Protein AF-A0A959KY93-F1 (afdb_monomer_lite)

Structure (mmCIF, N/CA/C/O backbone):
data_AF-A0A959KY93-F1
#
_entry.id   AF-A0A959KY93-F1
#
loop_
_atom_site.group_PDB
_atom_site.id
_atom_site.type_symbol
_atom_site.label_atom_id
_atom_site.label_alt_id
_atom_site.label_comp_id
_atom_site.label_asym_id
_atom_site.label_entity_id
_atom_site.label_seq_id
_atom_site.pdbx_PDB_ins_code
_atom_site.Cartn_x
_atom_site.Cartn_y
_atom_site.Cartn_z
_atom_site.occupancy
_atom_site.B_iso_or_equiv
_atom_site.auth_seq_id
_atom_site.auth_comp_id
_atom_site.auth_asym_id
_atom_site.auth_atom_id
_atom_site.pdbx_PDB_model_num
ATOM 1 N N . MET A 1 1 ? 21.018 -18.785 24.102 1.00 38.94 1 MET A N 1
ATOM 2 C CA . MET A 1 1 ? 20.404 -17.543 24.621 1.00 38.94 1 MET A CA 1
ATOM 3 C C . MET A 1 1 ? 19.655 -16.888 23.472 1.00 38.94 1 MET A C 1
ATOM 5 O O . MET A 1 1 ? 20.291 -16.558 22.482 1.00 38.94 1 MET A O 1
ATOM 9 N N . LYS A 1 2 ? 18.321 -16.820 23.525 1.00 37.44 2 LYS A N 1
ATOM 10 C CA . LYS A 1 2 ? 17.488 -16.250 22.452 1.00 37.44 2 LYS A CA 1
ATOM 11 C C . LYS A 1 2 ? 16.957 -14.898 22.952 1.00 37.44 2 LYS A C 1
ATOM 13 O O . LYS A 1 2 ? 16.373 -14.890 24.034 1.00 37.44 2 LYS A O 1
ATOM 18 N N . PRO A 1 3 ? 17.209 -13.777 22.256 1.00 38.47 3 PRO A N 1
ATOM 19 C CA . PRO A 1 3 ? 16.783 -12.465 22.727 1.00 38.47 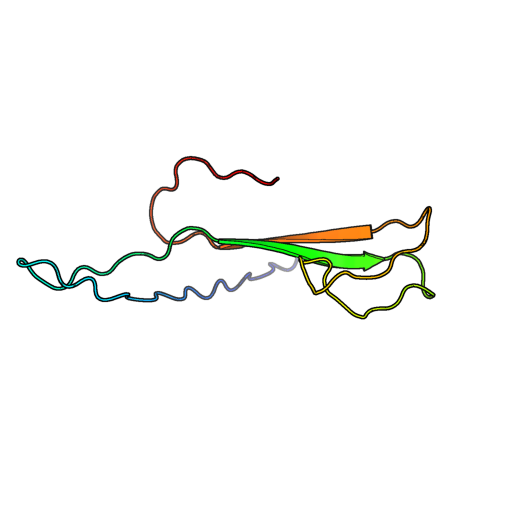3 PRO A CA 1
ATOM 20 C C . PRO A 1 3 ? 15.263 -12.341 22.623 1.00 38.47 3 PRO A C 1
ATOM 22 O O . PRO A 1 3 ? 14.665 -12.727 21.617 1.00 38.47 3 PRO A O 1
ATOM 25 N N . ILE A 1 4 ? 14.652 -11.817 23.683 1.00 44.59 4 ILE A N 1
ATOM 26 C CA . ILE A 1 4 ? 13.244 -11.442 23.703 1.00 44.59 4 ILE A CA 1
ATOM 27 C C . ILE A 1 4 ? 13.144 -10.031 23.113 1.00 44.59 4 ILE A C 1
ATOM 29 O O . ILE A 1 4 ? 13.784 -9.102 23.602 1.00 44.59 4 ILE A O 1
ATOM 33 N N . PHE A 1 5 ? 12.429 -9.881 22.000 1.00 33.81 5 PHE A N 1
ATOM 34 C CA . PHE A 1 5 ? 12.139 -8.569 21.427 1.00 33.81 5 PHE A CA 1
ATOM 35 C C . PHE A 1 5 ? 10.969 -7.970 22.205 1.00 33.81 5 PHE A C 1
ATOM 37 O O . PHE A 1 5 ? 9.875 -8.532 22.213 1.00 33.81 5 PHE A O 1
ATOM 44 N N . LEU A 1 6 ? 11.211 -6.852 22.887 1.00 30.62 6 LEU A N 1
ATOM 45 C CA . LEU A 1 6 ? 10.166 -6.103 23.570 1.00 30.62 6 LEU A CA 1
ATOM 46 C C . LEU A 1 6 ? 9.511 -5.170 22.545 1.00 30.62 6 LEU A C 1
ATOM 48 O O . LEU A 1 6 ? 10.109 -4.174 22.145 1.00 30.62 6 LEU A O 1
ATOM 52 N N . LEU A 1 7 ? 8.308 -5.518 22.083 1.00 31.22 7 LEU A N 1
ATOM 53 C CA . LEU A 1 7 ? 7.487 -4.621 21.271 1.00 31.22 7 LEU A CA 1
ATOM 54 C C . LEU A 1 7 ? 6.776 -3.647 22.218 1.00 31.22 7 LEU A C 1
ATOM 56 O O . LEU A 1 7 ? 5.817 -4.011 22.898 1.00 31.22 7 LEU A O 1
ATOM 60 N N . SER A 1 8 ? 7.271 -2.417 22.309 1.00 33.62 8 SER A N 1
ATOM 61 C CA . SER A 1 8 ? 6.592 -1.329 23.010 1.00 33.62 8 SER A CA 1
ATOM 62 C C . SER A 1 8 ? 5.435 -0.815 22.150 1.00 33.62 8 SER A C 1
ATOM 64 O O . SER A 1 8 ? 5.649 -0.177 21.123 1.00 33.62 8 SER A O 1
ATOM 66 N N . PHE A 1 9 ? 4.200 -1.083 22.576 1.00 35.09 9 PHE A N 1
ATOM 67 C CA . PHE A 1 9 ? 3.000 -0.470 22.007 1.00 35.09 9 PHE A CA 1
ATOM 68 C C . PHE A 1 9 ? 2.676 0.815 22.782 1.00 35.09 9 PHE A C 1
ATOM 70 O O . PHE A 1 9 ? 2.376 0.766 23.974 1.00 35.09 9 PHE A O 1
ATOM 77 N N . LEU A 1 10 ? 2.761 1.971 22.119 1.00 37.41 10 LEU A N 1
ATOM 78 C CA . LEU A 1 10 ? 2.255 3.244 22.640 1.00 37.41 10 LEU A CA 1
ATOM 79 C C . LEU A 1 10 ? 0.773 3.375 22.263 1.00 37.41 10 LEU A C 1
ATOM 81 O O . LEU A 1 10 ? 0.443 3.394 21.080 1.00 37.41 10 LEU A O 1
ATOM 85 N N . PHE A 1 11 ? -0.108 3.497 23.255 1.00 44.97 11 PHE A N 1
ATOM 86 C CA . PHE A 1 11 ? -1.535 3.754 23.042 1.00 44.97 11 PHE A CA 1
ATOM 87 C C . PHE A 1 11 ? -1.800 5.267 23.033 1.00 44.97 11 PHE A C 1
ATOM 89 O O . PHE A 1 11 ? -1.403 5.973 23.958 1.00 44.97 11 PHE A O 1
ATOM 96 N N . ASN A 1 12 ? -2.460 5.778 21.989 1.00 43.78 12 ASN A N 1
ATOM 97 C CA . ASN A 1 12 ? -2.923 7.168 21.911 1.00 43.78 12 ASN A CA 1
ATOM 98 C C . ASN A 1 12 ? -4.451 7.191 22.073 1.00 43.78 12 ASN A C 1
ATOM 100 O O . ASN A 1 12 ? -5.170 6.715 21.197 1.00 43.78 12 ASN A O 1
ATOM 104 N N . LEU A 1 13 ? -4.947 7.742 23.184 1.00 51.78 13 LEU A N 1
ATOM 105 C CA . LEU A 1 13 ? -6.377 7.964 23.406 1.00 51.78 13 LEU A CA 1
ATOM 106 C C . LEU A 1 13 ? -6.738 9.388 22.962 1.00 51.78 13 LEU A C 1
ATOM 108 O O . LEU A 1 13 ? -6.412 10.357 23.644 1.00 51.78 13 LEU A O 1
ATOM 112 N N . THR A 1 14 ? -7.415 9.532 21.823 1.00 50.22 14 THR A N 1
ATOM 113 C CA . THR A 1 14 ? -7.972 10.822 21.386 1.00 50.22 14 THR A CA 1
ATOM 114 C C . THR A 1 14 ? -9.424 10.939 21.848 1.00 50.22 14 THR A C 1
ATOM 116 O O . THR A 1 14 ? -10.282 10.212 21.361 1.00 50.22 14 THR A O 1
ATOM 119 N N . VAL A 1 15 ? -9.712 11.861 22.772 1.00 52.56 15 VAL A N 1
ATOM 120 C CA . VAL A 1 15 ? -11.081 12.157 23.228 1.00 52.56 15 VAL A CA 1
ATOM 121 C C . VAL A 1 15 ? -11.699 13.213 22.310 1.00 52.56 15 VAL A C 1
ATOM 123 O O . VAL A 1 15 ? -11.372 14.394 22.414 1.00 52.56 15 VAL A O 1
ATOM 126 N N . LEU A 1 16 ? -12.601 12.804 21.414 1.00 53.38 16 LEU A N 1
ATOM 127 C CA . LEU A 1 16 ? -13.443 13.737 20.661 1.00 53.38 16 LEU A CA 1
ATOM 128 C C . LEU A 1 16 ? -14.693 14.051 21.501 1.00 53.38 16 LEU A C 1
ATOM 130 O O . LEU A 1 16 ? -15.521 13.173 21.735 1.00 53.38 16 LEU A O 1
ATOM 134 N N . ALA A 1 17 ? -14.815 15.279 22.011 1.00 53.84 17 ALA A N 1
ATOM 135 C CA . ALA A 1 17 ? -15.943 15.678 22.853 1.00 53.84 17 ALA A CA 1
ATOM 136 C C . ALA A 1 17 ? -17.231 15.821 22.019 1.00 53.84 17 ALA A C 1
ATOM 138 O O . ALA A 1 17 ? 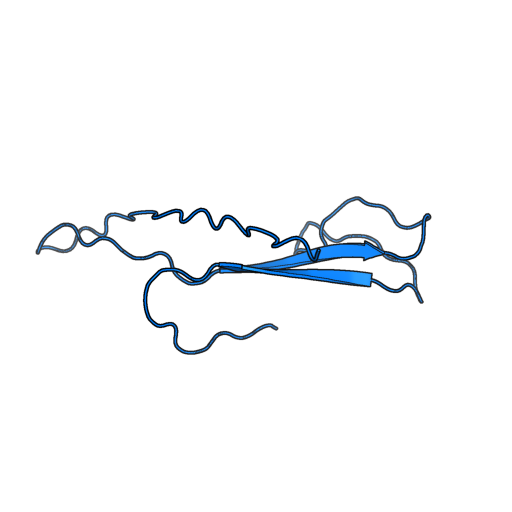-17.505 16.875 21.448 1.00 53.84 17 ALA A O 1
ATOM 139 N N . GLY A 1 18 ? -18.037 14.761 21.947 1.00 54.69 18 GLY A N 1
ATOM 140 C CA . GLY A 1 18 ? -19.408 14.836 21.442 1.00 54.69 18 GLY A CA 1
ATOM 141 C C . GLY A 1 18 ? -20.331 15.436 22.505 1.00 54.69 18 GLY A C 1
ATOM 142 O O . GLY A 1 18 ? -20.617 14.788 23.510 1.00 54.69 18 GLY A O 1
ATOM 143 N N . LEU A 1 19 ? -20.800 16.670 22.307 1.00 59.41 19 LEU A N 1
ATOM 144 C CA . LEU A 1 19 ? -21.758 17.323 23.205 1.00 59.41 19 LEU A CA 1
ATOM 145 C C . LEU A 1 19 ? -23.171 16.771 22.944 1.00 59.41 19 LEU A C 1
ATOM 147 O O . LEU A 1 19 ? -23.908 17.311 22.122 1.00 59.41 19 LEU A O 1
ATOM 151 N N . SER A 1 20 ? -23.557 15.693 23.631 1.00 65.94 20 SER A N 1
ATOM 152 C CA . SER A 1 20 ? -24.977 15.341 23.781 1.00 65.94 20 SER A CA 1
ATOM 153 C C . SER A 1 20 ? -25.538 15.970 25.067 1.00 65.94 20 SER A C 1
ATOM 155 O O . SER A 1 20 ? -24.759 16.241 25.986 1.00 65.94 20 SER A O 1
ATOM 157 N N . PRO A 1 21 ? -26.864 16.172 25.192 1.00 66.50 21 PRO A N 1
ATOM 158 C CA . PRO A 1 21 ? -27.485 16.822 26.356 1.00 66.50 21 PRO A CA 1
ATOM 159 C C . PRO A 1 21 ? -27.304 16.121 27.725 1.00 66.50 21 PRO A C 1
ATOM 161 O O . PRO A 1 21 ? -27.958 16.515 28.685 1.00 66.50 21 PRO A O 1
ATOM 164 N N . GLY A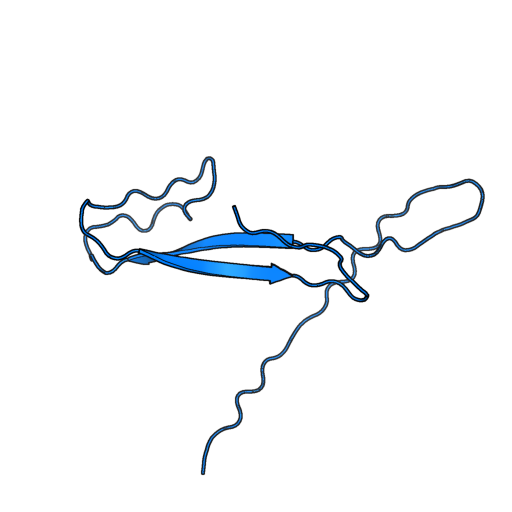 1 22 ? -26.454 15.092 27.838 1.00 69.06 22 GLY A N 1
ATOM 165 C CA . GLY A 1 22 ? -26.273 14.263 29.037 1.00 69.06 22 GLY A CA 1
ATOM 166 C C . GLY A 1 22 ? -24.840 14.122 29.573 1.00 69.06 22 GLY A C 1
ATOM 167 O O . GLY A 1 22 ? -24.653 13.397 30.544 1.00 69.06 22 GLY A O 1
ATOM 168 N N . GLY A 1 23 ? -23.835 14.797 28.999 1.00 65.88 23 GLY A N 1
ATOM 169 C CA . GLY A 1 23 ? -22.462 14.807 29.532 1.00 65.88 23 GLY A CA 1
ATOM 170 C C . GLY A 1 23 ? -21.368 14.517 28.501 1.00 65.88 23 GLY A C 1
ATOM 171 O O . GLY A 1 23 ? -21.641 14.267 27.327 1.00 65.88 23 GLY A O 1
ATOM 172 N N . LEU A 1 24 ? -20.111 14.585 28.956 1.00 65.25 24 LEU A N 1
ATOM 173 C CA . LEU A 1 24 ? -18.927 14.286 28.148 1.00 65.25 24 LEU A CA 1
ATOM 174 C C . LEU A 1 24 ? -18.737 12.770 28.066 1.00 65.25 24 LEU A C 1
ATOM 176 O O . LEU A 1 24 ? -18.373 12.135 29.054 1.00 65.25 24 LEU A O 1
ATOM 180 N N . TYR A 1 25 ? -18.947 12.195 26.887 1.00 59.06 25 TYR A N 1
ATOM 181 C CA . TYR A 1 25 ? -18.542 10.822 26.602 1.00 59.06 25 TYR A CA 1
ATOM 182 C C . TYR A 1 25 ? -17.196 10.844 25.881 1.00 59.06 25 TYR A C 1
ATOM 184 O O . TYR A 1 25 ? -17.006 11.608 24.933 1.00 59.06 25 TYR A O 1
ATOM 192 N N . ALA A 1 26 ? -16.254 10.012 26.327 1.00 59.94 26 ALA A N 1
ATOM 193 C CA . ALA A 1 26 ? -15.025 9.781 25.585 1.00 59.94 26 ALA A CA 1
ATOM 194 C C . ALA A 1 26 ? -15.333 8.840 24.418 1.00 59.94 26 ALA A C 1
ATOM 196 O O . ALA A 1 26 ? -15.613 7.660 24.627 1.00 59.94 26 ALA A O 1
ATOM 197 N N . GLN A 1 27 ? -15.310 9.362 23.192 1.00 58.06 27 GLN A N 1
ATOM 198 C CA . GLN A 1 27 ? -15.361 8.502 22.020 1.00 58.06 27 GLN A CA 1
ATOM 199 C C . GLN A 1 27 ? -14.010 7.797 21.886 1.00 58.06 27 GLN A C 1
ATOM 201 O O . GLN A 1 27 ? -12.979 8.447 21.725 1.00 58.06 27 GLN A O 1
ATOM 206 N N . VAL A 1 28 ? -14.017 6.469 21.940 1.00 65.81 28 VAL A N 1
ATOM 207 C CA . VAL A 1 28 ? -12.862 5.672 21.535 1.00 65.81 28 VAL A CA 1
ATOM 208 C C . VAL A 1 28 ? -12.695 5.836 20.019 1.00 65.81 28 VAL A C 1
ATOM 210 O O . VAL A 1 28 ? -13.664 5.695 19.263 1.00 65.81 28 VAL A O 1
ATOM 213 N N . ALA A 1 29 ? -11.489 6.203 19.572 1.00 69.00 29 ALA A N 1
ATOM 214 C CA . ALA A 1 29 ? -11.180 6.325 18.148 1.00 69.00 29 ALA A CA 1
ATOM 215 C C . ALA A 1 29 ? -11.508 5.004 17.435 1.00 69.00 29 ALA A C 1
ATOM 217 O O . ALA A 1 29 ? -11.286 3.942 18.002 1.00 69.00 29 ALA A O 1
ATOM 218 N N . GLY A 1 30 ? -12.060 5.056 16.221 1.00 72.12 30 GLY A N 1
ATOM 219 C CA . GLY A 1 30 ? -12.314 3.846 15.431 1.00 72.12 30 GLY A CA 1
ATOM 220 C C . GLY A 1 30 ? -11.011 3.138 15.031 1.00 72.12 30 GLY A C 1
ATOM 221 O O . GLY A 1 30 ? -9.933 3.731 15.132 1.00 72.12 30 GLY A O 1
ATOM 222 N N . PRO A 1 31 ? -11.082 1.882 14.560 1.00 77.75 31 PRO A N 1
ATOM 223 C CA . PRO A 1 31 ? -9.904 1.208 14.041 1.00 77.75 31 PRO A CA 1
ATOM 224 C C . PRO A 1 31 ? -9.405 1.933 12.788 1.00 77.75 31 PRO A C 1
ATOM 226 O O . PRO A 1 31 ? -10.206 2.418 11.988 1.00 77.75 31 PRO A O 1
ATOM 229 N N . SER A 1 32 ? -8.088 2.002 12.602 1.00 82.69 32 SER A N 1
ATOM 230 C CA . SER A 1 32 ? -7.493 2.583 11.394 1.00 82.69 32 SER A CA 1
ATOM 231 C C . SER A 1 32 ? -6.602 1.572 10.685 1.00 82.69 32 SER A C 1
ATOM 233 O O . SER A 1 32 ? -5.888 0.800 11.323 1.00 82.69 32 SER A O 1
ATOM 235 N N . LEU A 1 33 ? -6.654 1.570 9.354 1.00 83.81 33 LEU A N 1
ATOM 236 C CA . LEU A 1 33 ? -5.814 0.748 8.492 1.00 83.81 33 LEU A CA 1
ATOM 237 C C . LEU A 1 33 ? -5.007 1.668 7.577 1.00 83.81 33 LEU A C 1
ATOM 239 O O . LEU A 1 33 ? -5.573 2.515 6.891 1.00 83.81 33 LEU A O 1
ATOM 243 N N . SER A 1 34 ? -3.693 1.479 7.544 1.00 87.50 34 SER A N 1
ATOM 244 C CA . SER A 1 34 ? -2.791 2.142 6.606 1.00 87.50 34 SER A CA 1
ATOM 245 C C . SER A 1 34 ? -2.061 1.092 5.778 1.00 87.50 34 SER A C 1
ATOM 247 O O . SER A 1 34 ? -1.463 0.165 6.325 1.00 87.50 34 SER A O 1
ATOM 249 N N . LYS A 1 35 ? -2.111 1.241 4.453 1.00 87.81 35 LYS A N 1
ATOM 250 C CA . LYS A 1 35 ? -1.337 0.456 3.490 1.00 87.81 35 LYS A CA 1
ATOM 251 C C . LYS A 1 35 ? -0.328 1.376 2.824 1.00 87.81 35 LYS A C 1
ATOM 253 O O . LYS A 1 35 ? -0.707 2.435 2.337 1.00 87.81 35 LYS A O 1
ATOM 258 N N . GLN A 1 36 ? 0.926 0.951 2.768 1.00 90.19 36 GLN A N 1
ATOM 259 C CA . GLN A 1 36 ? 1.996 1.701 2.110 1.00 90.19 36 GLN A CA 1
ATOM 260 C C . GLN A 1 36 ? 3.028 0.758 1.491 1.00 90.19 36 GLN A C 1
ATOM 262 O O . GLN A 1 36 ? 3.170 -0.391 1.916 1.00 90.19 36 GLN A O 1
ATOM 267 N N . ILE A 1 37 ? 3.744 1.226 0.475 1.00 91.25 37 ILE A N 1
ATOM 268 C CA . ILE A 1 37 ? 4.878 0.515 -0.117 1.00 91.25 37 ILE A CA 1
ATOM 269 C C . ILE A 1 37 ? 6.082 0.699 0.803 1.00 91.25 37 ILE A C 1
ATOM 271 O O . ILE A 1 37 ? 6.532 1.816 1.032 1.00 91.25 37 ILE A O 1
ATOM 275 N N . ALA A 1 38 ? 6.598 -0.410 1.327 1.00 89.50 38 ALA A N 1
ATOM 276 C CA . ALA A 1 38 ? 7.738 -0.419 2.235 1.00 89.50 38 ALA A CA 1
ATOM 277 C C . ALA A 1 38 ? 9.073 -0.535 1.491 1.00 89.50 38 ALA A C 1
ATOM 279 O O . ALA A 1 38 ? 10.061 0.059 1.911 1.00 89.50 38 ALA A O 1
ATOM 280 N N . ALA A 1 39 ? 9.110 -1.324 0.414 1.00 88.00 39 ALA A N 1
ATOM 281 C CA . ALA A 1 39 ? 10.316 -1.537 -0.378 1.00 88.00 39 ALA A CA 1
ATOM 282 C C . ALA A 1 39 ? 9.995 -2.115 -1.758 1.00 88.00 39 ALA A C 1
ATOM 284 O O . ALA A 1 39 ? 8.950 -2.739 -1.962 1.00 88.00 39 ALA A O 1
ATOM 285 N N . THR A 1 40 ? 10.950 -1.987 -2.669 1.00 90.12 40 THR A N 1
ATOM 286 C CA . THR A 1 40 ? 11.004 -2.697 -3.948 1.00 90.12 40 THR A CA 1
ATOM 287 C C . THR A 1 40 ? 12.319 -3.470 -4.047 1.00 90.12 40 THR A C 1
ATOM 289 O O . THR A 1 40 ? 13.275 -3.195 -3.318 1.00 90.12 40 THR A O 1
ATOM 292 N N . ASN A 1 41 ? 12.385 -4.472 -4.926 1.00 89.69 41 ASN A N 1
ATOM 293 C CA . ASN A 1 41 ? 13.631 -5.203 -5.175 1.00 89.69 41 ASN A CA 1
ATOM 294 C C . ASN A 1 41 ? 14.494 -4.597 -6.299 1.00 89.69 41 ASN A C 1
ATOM 296 O O . ASN A 1 41 ? 15.541 -5.168 -6.607 1.00 89.69 41 ASN A O 1
ATOM 300 N N . GLN A 1 42 ? 14.083 -3.480 -6.911 1.00 88.44 42 GLN A N 1
ATOM 301 C CA . GLN A 1 42 ? 14.836 -2.816 -7.976 1.00 88.44 42 GLN A CA 1
ATOM 302 C C . GLN A 1 42 ? 15.406 -1.481 -7.507 1.00 88.44 42 GLN A C 1
ATOM 304 O O . GLN A 1 42 ? 14.679 -0.570 -7.138 1.00 88.44 42 GLN A O 1
ATOM 309 N N . ALA A 1 43 ? 16.724 -1.317 -7.625 1.00 81.88 43 ALA A N 1
ATOM 310 C CA . ALA A 1 43 ? 17.406 -0.083 -7.225 1.00 81.88 43 ALA A CA 1
ATOM 311 C C . ALA A 1 43 ? 17.070 1.139 -8.108 1.00 81.88 43 ALA A C 1
ATOM 313 O O . ALA A 1 43 ? 17.396 2.265 -7.748 1.00 81.88 43 ALA A O 1
ATOM 314 N N . GLY A 1 44 ? 16.470 0.920 -9.284 1.00 79.06 44 GLY A N 1
ATOM 315 C CA . GLY A 1 44 ? 16.096 1.978 -10.227 1.00 79.06 44 GLY A CA 1
ATOM 316 C C . GLY A 1 44 ? 14.690 2.548 -10.021 1.00 79.06 44 GLY A C 1
ATOM 317 O O . GLY A 1 44 ? 14.331 3.498 -10.716 1.00 79.0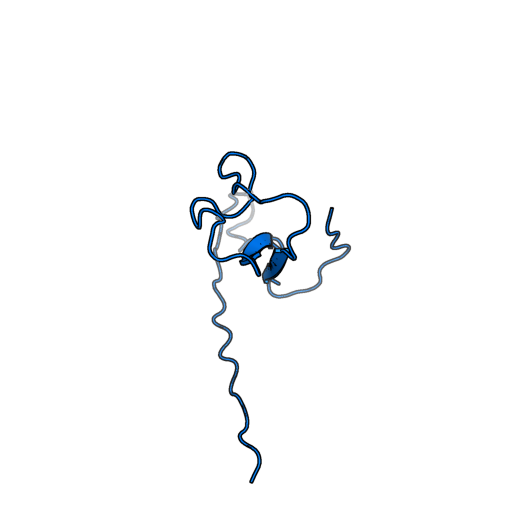6 44 GLY A O 1
ATOM 318 N N . SER A 1 45 ? 13.884 1.981 -9.117 1.00 83.38 45 SER A N 1
ATOM 319 C CA . SER A 1 45 ? 12.561 2.527 -8.811 1.00 83.38 45 SER A CA 1
ATOM 320 C C . SER A 1 45 ? 12.691 3.794 -7.958 1.00 83.38 45 SER A C 1
ATOM 322 O O . SER A 1 45 ? 13.437 3.784 -6.977 1.00 83.38 45 SER A O 1
ATOM 324 N N . PRO A 1 46 ? 11.966 4.878 -8.270 1.00 82.69 46 PRO A N 1
ATOM 325 C CA . PRO A 1 46 ? 11.887 6.035 -7.389 1.00 82.69 46 PRO A CA 1
ATOM 326 C C . PRO A 1 46 ? 11.336 5.668 -5.999 1.00 82.69 46 PRO A C 1
ATOM 328 O O . PRO A 1 46 ? 10.305 5.009 -5.878 1.00 82.69 46 PRO A O 1
ATOM 331 N N . GLU A 1 47 ? 11.984 6.166 -4.944 1.00 82.94 47 GLU A N 1
ATOM 332 C CA . GLU A 1 47 ? 11.523 6.055 -3.544 1.00 82.94 47 GLU A CA 1
ATOM 333 C C . GLU A 1 47 ? 10.558 7.193 -3.151 1.00 82.94 47 GLU A C 1
ATOM 335 O O . GLU A 1 47 ? 10.346 7.486 -1.977 1.00 82.94 47 GLU A O 1
ATOM 340 N N . THR A 1 48 ? 10.007 7.893 -4.143 1.00 87.38 48 THR A N 1
ATOM 341 C CA . THR A 1 48 ? 9.092 9.020 -3.953 1.00 87.38 48 THR A CA 1
ATOM 342 C C . THR A 1 48 ? 7.649 8.538 -3.968 1.00 87.38 48 THR A C 1
ATOM 344 O O . THR A 1 48 ? 7.228 7.916 -4.944 1.00 87.38 48 THR A O 1
ATOM 347 N N . GLY A 1 49 ? 6.891 8.883 -2.929 1.00 85.62 49 GLY A N 1
ATOM 348 C CA . GLY A 1 49 ? 5.518 8.414 -2.740 1.00 85.62 49 GLY A CA 1
ATOM 349 C C . GLY A 1 49 ? 5.457 7.134 -1.907 1.00 85.62 49 GLY A C 1
ATOM 350 O O . GLY A 1 49 ? 6.428 6.388 -1.796 1.00 85.62 49 GLY A O 1
ATOM 351 N N . ASP A 1 50 ? 4.304 6.883 -1.300 1.00 87.56 50 ASP A N 1
ATOM 352 C CA . ASP A 1 50 ? 4.056 5.728 -0.427 1.00 87.56 50 ASP A CA 1
ATOM 353 C C . ASP A 1 50 ? 3.052 4.736 -1.035 1.00 87.56 50 ASP A C 1
ATOM 355 O O . ASP A 1 50 ? 2.781 3.681 -0.459 1.00 87.56 50 ASP A O 1
ATOM 359 N N . GLY A 1 51 ? 2.528 5.038 -2.226 1.00 85.69 51 GLY A N 1
ATOM 360 C CA . GLY A 1 51 ? 1.525 4.224 -2.903 1.00 85.69 51 GLY A CA 1
ATOM 361 C C . GLY A 1 51 ? 0.099 4.457 -2.407 1.00 85.69 51 GLY A C 1
ATOM 362 O O . GLY A 1 51 ? -0.777 3.658 -2.744 1.00 85.69 51 GLY A O 1
ATOM 363 N N . SER A 1 52 ? -0.142 5.509 -1.618 1.00 86.06 52 SER A N 1
ATOM 364 C CA . SER A 1 52 ? -1.487 5.978 -1.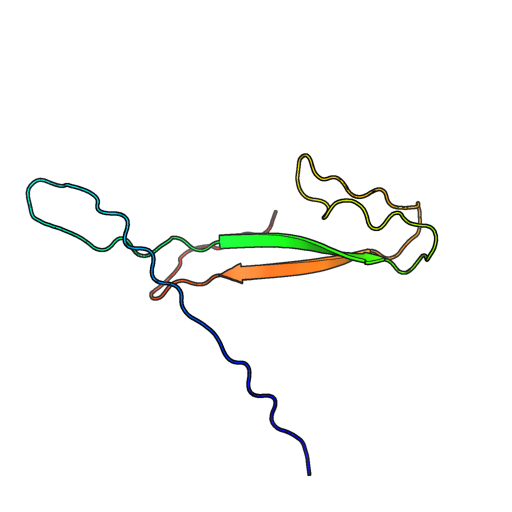283 1.00 86.06 52 SER A CA 1
ATOM 365 C C . SER A 1 52 ? -2.062 6.874 -2.389 1.00 86.06 52 SER A C 1
ATOM 367 O O . SER A 1 52 ? -1.348 7.337 -3.281 1.00 86.06 52 SER A O 1
ATOM 369 N N . ALA A 1 53 ? -3.379 7.094 -2.363 1.00 84.69 53 ALA A N 1
ATOM 370 C CA . ALA A 1 53 ? -4.054 7.922 -3.360 1.00 84.69 53 ALA A CA 1
ATOM 371 C C . ALA A 1 53 ? -3.542 9.373 -3.304 1.00 84.69 53 ALA A C 1
ATOM 373 O O . ALA A 1 53 ? -3.604 10.011 -2.254 1.00 84.69 53 ALA A O 1
ATOM 374 N N . GLY A 1 54 ? -3.050 9.892 -4.431 1.00 89.00 54 GLY A N 1
ATOM 375 C CA . GLY A 1 54 ? -2.410 11.208 -4.520 1.00 89.00 54 GLY A CA 1
ATOM 376 C C . GLY A 1 54 ? -0.936 11.239 -4.094 1.00 89.00 54 GLY A C 1
ATOM 377 O O . GLY A 1 54 ? -0.323 12.306 -4.115 1.00 89.00 54 GLY A O 1
ATOM 378 N N . SER A 1 55 ? -0.370 10.094 -3.708 1.00 90.12 55 SER A N 1
ATOM 379 C CA . SER A 1 55 ? 1.048 9.888 -3.386 1.00 90.12 55 SER A CA 1
ATOM 380 C C . SER A 1 55 ? 1.522 8.577 -4.026 1.00 90.12 55 SER A C 1
ATOM 382 O O . SER A 1 55 ? 2.143 7.707 -3.402 1.00 90.12 55 SER A O 1
ATOM 384 N N . GLU A 1 56 ? 1.163 8.399 -5.299 1.00 90.31 56 GLU A N 1
ATOM 385 C CA . GLU A 1 56 ? 1.490 7.202 -6.055 1.00 90.31 56 GLU A CA 1
ATOM 386 C C . GLU A 1 56 ? 3.006 7.055 -6.177 1.00 90.31 56 GLU A C 1
ATOM 388 O O . GLU A 1 56 ? 3.724 7.988 -6.541 1.00 90.31 56 GLU A O 1
ATOM 393 N N . ARG A 1 57 ? 3.495 5.846 -5.907 1.00 89.31 57 ARG A N 1
ATOM 394 C CA . ARG A 1 57 ? 4.905 5.515 -6.073 1.00 89.31 57 ARG A CA 1
ATOM 395 C C . ARG A 1 57 ? 5.123 4.849 -7.433 1.00 89.31 57 ARG A C 1
ATOM 397 O O . ARG A 1 57 ? 4.500 3.814 -7.691 1.00 89.31 57 ARG A O 1
ATOM 404 N N . PRO A 1 58 ? 5.996 5.391 -8.299 1.00 88.50 58 PRO A N 1
ATOM 405 C CA . PRO A 1 58 ? 6.343 4.749 -9.559 1.00 88.50 58 PRO A CA 1
ATOM 406 C C . PRO A 1 58 ? 7.047 3.410 -9.321 1.00 88.50 58 PRO A C 1
ATOM 408 O O . PRO A 1 58 ? 7.976 3.326 -8.519 1.00 88.50 58 PRO A O 1
ATOM 411 N N . VAL A 1 59 ? 6.621 2.385 -10.057 1.00 89.94 59 VAL A N 1
ATOM 412 C CA . VAL A 1 59 ? 7.179 1.029 -10.009 1.00 89.94 59 VAL A CA 1
ATOM 413 C C . VAL A 1 59 ? 7.472 0.518 -11.420 1.00 89.94 59 VAL A C 1
ATOM 415 O O . VAL A 1 59 ? 6.803 0.889 -12.387 1.00 89.94 59 VAL A O 1
ATOM 418 N N . LEU A 1 60 ? 8.495 -0.318 -11.549 1.00 89.25 60 LEU A N 1
ATOM 419 C CA . LEU A 1 60 ? 8.898 -0.985 -12.778 1.00 89.25 60 LEU A CA 1
ATOM 420 C C . LEU A 1 60 ? 8.114 -2.285 -12.977 1.00 89.25 60 LEU A C 1
ATOM 422 O O . LEU A 1 60 ? 7.800 -3.022 -12.044 1.00 89.25 60 LEU A O 1
ATOM 426 N N . ILE A 1 61 ? 7.825 -2.608 -14.235 1.00 89.81 61 ILE A N 1
ATOM 427 C CA . ILE A 1 61 ? 7.120 -3.845 -14.574 1.00 89.81 61 ILE A CA 1
ATOM 428 C C . ILE A 1 61 ? 8.021 -5.044 -14.251 1.00 89.81 61 ILE A C 1
ATOM 430 O O . ILE A 1 61 ? 9.166 -5.107 -14.694 1.00 89.81 61 ILE A O 1
ATOM 434 N N . GLY A 1 62 ? 7.479 -6.015 -13.514 1.00 91.31 62 GLY A N 1
ATOM 435 C CA . GLY A 1 62 ? 8.188 -7.243 -13.143 1.00 91.31 62 GLY A CA 1
ATOM 436 C C . GLY A 1 62 ? 9.004 -7.145 -11.852 1.00 91.31 62 GLY A C 1
ATOM 437 O O . GLY A 1 62 ? 9.731 -8.084 -11.532 1.00 91.31 62 GLY A O 1
ATOM 438 N N . GLU A 1 63 ? 8.890 -6.048 -11.101 1.00 90.75 63 GLU A N 1
ATOM 439 C CA . GLU A 1 63 ? 9.494 -5.953 -9.776 1.00 90.75 63 GLU A CA 1
ATOM 440 C C . GLU A 1 63 ? 8.619 -6.526 -8.659 1.00 90.75 63 GLU A C 1
ATOM 442 O O . GLU A 1 63 ? 7.395 -6.616 -8.760 1.00 90.75 63 GLU A O 1
ATOM 447 N N . VAL A 1 64 ? 9.272 -6.917 -7.568 1.00 91.25 64 VAL A N 1
ATOM 448 C CA . VAL A 1 64 ? 8.620 -7.349 -6.336 1.00 91.25 64 VAL A CA 1
ATOM 449 C C . VAL A 1 64 ? 8.449 -6.131 -5.441 1.00 91.25 64 VAL A C 1
ATOM 451 O O . VAL A 1 64 ? 9.430 -5.552 -4.973 1.00 91.25 64 VAL A O 1
ATOM 454 N N . VAL A 1 65 ? 7.192 -5.777 -5.174 1.00 91.12 65 VAL A N 1
ATOM 455 C CA . VAL A 1 65 ? 6.817 -4.688 -4.267 1.00 91.12 65 VAL A CA 1
ATOM 456 C C . VAL A 1 65 ? 6.427 -5.273 -2.914 1.00 91.12 65 VAL A C 1
ATOM 458 O O . VAL A 1 65 ? 5.523 -6.102 -2.813 1.00 91.12 65 VAL A O 1
ATOM 461 N N . THR A 1 66 ? 7.102 -4.828 -1.860 1.00 91.19 66 THR A N 1
ATOM 462 C CA . THR A 1 66 ? 6.779 -5.182 -0.477 1.00 91.19 66 THR A CA 1
ATOM 463 C C . THR A 1 66 ? 5.861 -4.122 0.114 1.00 91.19 66 THR A C 1
ATOM 465 O O . THR A 1 66 ? 6.227 -2.948 0.175 1.00 91.19 66 THR A O 1
ATOM 468 N N . TYR A 1 67 ? 4.680 -4.529 0.579 1.00 90.81 67 TYR A N 1
ATOM 469 C CA . TYR A 1 67 ? 3.728 -3.642 1.249 1.00 90.81 67 TYR A CA 1
ATOM 470 C C . TYR A 1 67 ? 3.797 -3.796 2.769 1.00 90.81 67 TYR A C 1
ATOM 472 O O . TYR A 1 67 ? 3.924 -4.906 3.283 1.00 90.81 67 TYR A O 1
ATOM 480 N N . SER A 1 68 ? 3.652 -2.679 3.479 1.00 89.94 68 SER A N 1
ATOM 481 C CA . SER A 1 68 ? 3.392 -2.638 4.915 1.00 89.94 68 SER A CA 1
ATOM 482 C C . SER A 1 68 ? 1.919 -2.329 5.162 1.00 89.94 68 SER A C 1
ATOM 484 O O . SER A 1 68 ? 1.345 -1.433 4.536 1.00 89.94 68 SER A O 1
ATOM 486 N N . LEU A 1 69 ? 1.318 -3.091 6.073 1.00 89.50 69 LEU A N 1
ATOM 487 C CA . LEU A 1 69 ? -0.054 -2.930 6.537 1.00 89.50 69 LEU A CA 1
ATOM 488 C C . LEU A 1 69 ? 0.000 -2.632 8.034 1.00 89.50 69 LEU A C 1
ATOM 490 O O . LEU A 1 69 ? 0.406 -3.484 8.825 1.00 89.50 69 LEU A O 1
ATOM 494 N N . VAL A 1 70 ? -0.394 -1.422 8.418 1.00 87.56 70 VAL A N 1
ATOM 495 C CA . VAL A 1 70 ? -0.435 -0.983 9.814 1.00 87.56 70 VAL A CA 1
ATOM 496 C C . VAL A 1 70 ? -1.887 -0.871 10.236 1.00 87.56 70 VAL A C 1
ATOM 498 O O . VAL A 1 70 ? -2.649 -0.091 9.666 1.00 87.56 70 VAL A O 1
ATOM 501 N N . PHE A 1 71 ? -2.263 -1.660 11.237 1.00 83.56 71 PHE A N 1
ATOM 502 C CA . PHE A 1 71 ? -3.601 -1.653 11.806 1.00 83.56 71 PHE A CA 1
ATOM 503 C C . PHE A 1 71 ? -3.551 -1.115 13.234 1.00 83.56 71 PHE A C 1
ATOM 505 O O . PHE A 1 71 ? -2.854 -1.666 14.087 1.00 83.56 71 PHE A O 1
ATOM 512 N N . THR A 1 72 ? -4.281 -0.033 13.491 1.00 82.75 72 THR A N 1
ATOM 513 C CA . THR A 1 72 ? -4.423 0.538 14.832 1.00 82.75 72 THR A CA 1
ATOM 514 C C . THR A 1 72 ? -5.713 0.015 15.435 1.00 82.75 72 THR A C 1
ATOM 516 O O . THR A 1 72 ? -6.802 0.349 14.963 1.00 82.75 72 THR A O 1
ATOM 519 N N . VAL A 1 73 ? -5.586 -0.802 16.481 1.00 80.62 73 VAL A N 1
ATOM 520 C CA . VAL A 1 73 ? -6.729 -1.337 17.228 1.00 80.62 73 VAL A CA 1
ATOM 521 C C . VAL A 1 73 ? -6.936 -0.480 18.467 1.00 80.62 73 VAL A C 1
ATOM 523 O O . VAL A 1 73 ? -6.070 -0.474 19.344 1.00 80.62 73 VAL A O 1
ATOM 526 N N . PRO A 1 74 ? -8.047 0.254 18.561 1.00 76.81 74 PRO A N 1
ATOM 527 C CA . PRO A 1 74 ? -8.394 0.945 19.785 1.00 76.81 74 PRO A CA 1
ATOM 528 C C . PRO A 1 74 ? -8.898 -0.062 20.828 1.00 76.81 74 PRO A C 1
ATOM 530 O O . PRO A 1 74 ? -9.279 -1.189 20.504 1.00 76.81 74 PRO A O 1
ATOM 533 N N . GLU A 1 75 ? -8.919 0.351 22.089 1.00 72.31 75 GLU A N 1
ATOM 534 C CA . GLU A 1 75 ? -9.414 -0.483 23.182 1.00 72.31 75 GLU A CA 1
ATOM 535 C C . GLU A 1 75 ? -10.897 -0.847 22.980 1.00 72.31 75 GLU A C 1
ATOM 537 O O . GLU A 1 75 ? -11.714 -0.003 22.616 1.00 72.31 75 GLU A O 1
ATOM 542 N N . GLY A 1 76 ? -11.256 -2.112 23.222 1.00 73.50 76 GLY A N 1
ATOM 543 C CA . GLY A 1 76 ? -12.623 -2.618 23.066 1.00 73.50 76 GLY A CA 1
ATOM 544 C C . GLY A 1 76 ? -12.750 -3.730 22.022 1.00 73.50 76 GLY A C 1
ATOM 545 O O . GLY A 1 76 ? -11.787 -4.429 21.711 1.00 73.50 76 GLY A O 1
ATOM 546 N N . THR A 1 77 ? -13.965 -3.933 21.508 1.00 71.50 77 THR A N 1
ATOM 547 C CA . THR A 1 77 ? -14.279 -4.968 20.510 1.00 71.50 77 THR A CA 1
ATOM 548 C C . THR A 1 77 ? -14.606 -4.315 19.176 1.00 71.50 77 THR A C 1
ATOM 550 O O . THR A 1 77 ? -15.497 -3.473 19.109 1.00 71.50 77 THR A O 1
ATOM 553 N N . GLN A 1 78 ? -13.912 -4.734 18.116 1.00 69.12 78 GLN A N 1
ATOM 554 C CA . GLN A 1 78 ? -14.219 -4.330 16.745 1.00 69.12 78 GLN A CA 1
ATOM 555 C C . GLN A 1 78 ? -14.916 -5.470 16.013 1.00 69.12 78 GLN A C 1
ATOM 557 O O . GLN A 1 78 ? -14.436 -6.602 16.032 1.00 69.12 78 GLN A O 1
ATOM 562 N N . SER A 1 79 ? -16.046 -5.159 15.382 1.00 65.50 79 SER A N 1
ATOM 563 C CA . SER A 1 79 ? -16.752 -6.086 14.496 1.00 65.50 79 SER A CA 1
ATOM 564 C C . SER A 1 79 ? -16.411 -5.688 13.064 1.00 65.50 79 SER A C 1
ATOM 566 O O . SER A 1 79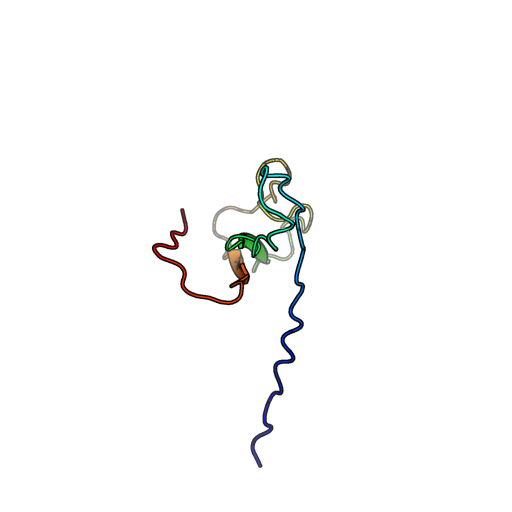 ? -16.633 -4.540 12.696 1.00 65.50 79 SER A O 1
ATOM 568 N N . ASP A 1 80 ? -15.843 -6.623 12.305 1.00 66.12 80 ASP A N 1
ATOM 569 C CA . ASP A 1 80 ? -15.553 -6.514 10.870 1.00 66.12 80 ASP A CA 1
ATOM 570 C C . ASP A 1 80 ? -14.461 -5.501 10.465 1.00 66.12 80 ASP A C 1
ATOM 572 O O . ASP A 1 80 ? -14.670 -4.296 10.348 1.00 66.12 80 ASP A O 1
ATOM 576 N N . VAL A 1 81 ? -13.269 -6.026 10.165 1.00 64.00 81 VAL A N 1
ATOM 577 C CA . VAL A 1 81 ? -12.163 -5.285 9.537 1.00 64.00 81 VAL A CA 1
ATOM 578 C C . VAL A 1 81 ? -11.912 -5.898 8.168 1.00 64.00 81 VAL A C 1
ATOM 580 O O . VAL A 1 81 ? -11.646 -7.095 8.069 1.00 64.00 81 VAL A O 1
ATOM 583 N N . SER A 1 82 ? -11.975 -5.084 7.114 1.00 66.25 82 SER A N 1
ATOM 584 C CA . SER A 1 82 ? -11.669 -5.517 5.747 1.00 66.25 82 SER A CA 1
ATOM 585 C C . SER A 1 82 ? -10.509 -4.717 5.160 1.00 66.25 82 SER A C 1
ATOM 587 O O . SER A 1 82 ? -10.341 -3.532 5.447 1.00 66.25 82 SER A O 1
ATOM 589 N N . ILE A 1 83 ? -9.690 -5.401 4.363 1.00 61.47 83 ILE A N 1
ATOM 590 C CA . ILE A 1 83 ? -8.583 -4.836 3.591 1.00 61.47 83 ILE A CA 1
ATOM 591 C C . ILE A 1 83 ? -9.010 -4.964 2.127 1.00 61.47 83 ILE A C 1
ATOM 593 O O . ILE A 1 83 ? -9.219 -6.088 1.667 1.00 61.47 83 ILE A O 1
ATOM 597 N N . VAL A 1 84 ? -9.183 -3.838 1.432 1.00 60.47 84 VAL A N 1
ATOM 598 C CA . VAL A 1 84 ? -9.546 -3.777 0.003 1.00 60.47 84 VAL A CA 1
ATOM 599 C C . VAL A 1 84 ? -8.392 -3.177 -0.786 1.00 60.47 84 VAL A C 1
ATOM 601 O O . VAL A 1 84 ? -7.775 -2.214 -0.274 1.00 60.47 84 VAL A O 1
#

Sequence (84 aa):
MKPIFLLSFLFNLTVLAGLSPGGLYAQVAGPSLSKQIAATNQAGSPETGDGSAGSERPVLIGEVVTYSLVFTVPEGTQSDVSIV

pLDDT: mean 71.9, std 18.46, range [30.62, 91.31]

Secondary structure (DSSP, 8-state):
--PPP----------EEEEETTEEEEEPPPPEEEEEEEEES-TTS-----SBTTBPPP--TTPPEEEEEEEE--SS--------

Radius of gyration: 19.09 Å; chains: 1; bounding box: 48×35×44 Å

Foldseek 3Di:
DDDDDDDDDDDDQDADFDDDVPDGDGDFDAKDKDKFFPDKPDPPWDPFFGCDVVRRGDDDPPIDTDMDIDIDDTPDDDDDDDDD